Protein AF-W1XN83-F1 (afdb_monomer)

Foldseek 3Di:
DDPDDDPDPDPPDDPPPPPPPDPVFVVVVLVVLLVVCVVVVNDSVNDDKDKAALVPPPDPPDDFSAATPVRRITID

Mean predicted aligned error: 12.98 Å

pLDDT: mean 75.93, std 16.9, range [40.59, 94.31]

Secondary structure (DSSP, 8-state):
-----SSSS-------------HHHHHHHHHHHHHHHHHTT--GGG----EEEGGG---TT----EEETTTTEEE-

Organism: NCBI:txid408170

Radius of gyration: 22.72 Å; Cα contacts (8 Å, |Δi|>4): 62; chains: 1; bounding box: 63×24×57 Å

Solvent-accessible surface area (backbone atoms only — not comparable to full-atom values): 5072 Å² total; per-residue (Å²): 132,78,96,68,85,91,83,91,83,84,90,85,78,82,85,66,78,79,76,83,79,51,64,74,64,32,55,51,52,52,51,53,50,51,52,51,44,40,75,74,71,44,56,71,90,79,60,74,83,44,84,39,51,51,93,62,64,86,48,85,98,60,57,82,78,46,67,28,76,89,64,51,25,32,30,47

Structure (mmCIF, N/CA/C/O backbone):
data_AF-W1XN83-F1
#
_entry.id   AF-W1XN83-F1
#
loop_
_atom_site.group_PDB
_atom_site.id
_atom_site.type_symbol
_atom_site.label_atom_id
_atom_site.label_alt_id
_atom_site.label_comp_id
_atom_site.label_asym_id
_atom_site.label_entity_id
_atom_site.label_seq_id
_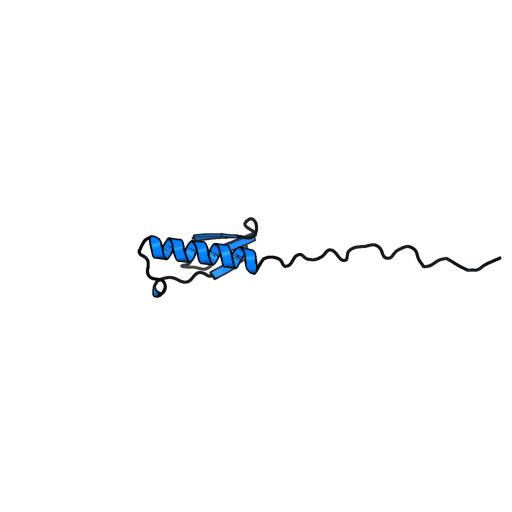atom_site.pdbx_PDB_ins_code
_atom_site.Cartn_x
_atom_site.Cartn_y
_atom_site.Cartn_z
_atom_site.occupancy
_atom_site.B_iso_or_equiv
_atom_site.auth_seq_id
_atom_site.auth_comp_id
_atom_site.auth_asym_id
_atom_site.auth_atom_id
_atom_site.pdbx_PDB_model_num
ATOM 1 N N . MET A 1 1 ? 52.385 -4.125 -42.206 1.00 40.59 1 MET A N 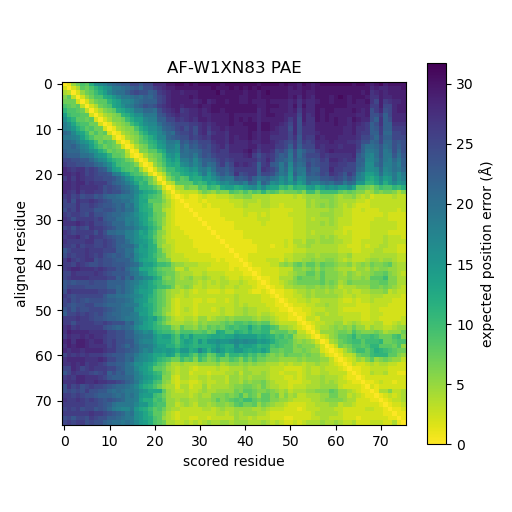1
ATOM 2 C CA . MET A 1 1 ? 51.270 -3.186 -41.944 1.00 40.59 1 MET A CA 1
ATOM 3 C C . MET A 1 1 ? 50.425 -3.794 -40.832 1.00 40.59 1 MET A C 1
ATOM 5 O O . MET A 1 1 ? 50.281 -5.007 -40.806 1.00 40.59 1 MET A O 1
ATOM 9 N N . LYS A 1 2 ? 50.051 -2.977 -39.842 1.00 43.03 2 LYS A N 1
ATOM 10 C CA . LYS A 1 2 ? 49.577 -3.369 -38.503 1.00 43.03 2 LYS A CA 1
ATOM 11 C C . LYS A 1 2 ? 48.389 -4.354 -38.531 1.00 43.03 2 LYS A C 1
ATOM 13 O O . LYS A 1 2 ? 47.344 -4.015 -39.062 1.00 43.03 2 LYS A O 1
ATOM 18 N N . LEU A 1 3 ? 48.525 -5.488 -37.831 1.00 52.66 3 LEU A N 1
ATOM 19 C CA . LEU A 1 3 ? 47.433 -6.362 -37.347 1.00 52.66 3 LEU A CA 1
ATOM 20 C C . LEU A 1 3 ? 46.748 -5.806 -36.074 1.00 52.66 3 LEU A C 1
ATOM 22 O O . LEU A 1 3 ? 46.236 -6.536 -35.235 1.00 52.66 3 LEU A O 1
ATOM 26 N N . SER A 1 4 ? 46.762 -4.490 -35.911 1.00 55.78 4 SER A N 1
ATOM 27 C CA . SER A 1 4 ? 46.125 -3.763 -34.815 1.00 55.78 4 SER A CA 1
ATOM 28 C C . SER A 1 4 ? 45.147 -2.839 -35.529 1.00 55.78 4 SER A C 1
ATOM 30 O O . SER A 1 4 ? 45.583 -2.064 -36.374 1.00 55.78 4 SER A O 1
ATOM 32 N N . THR A 1 5 ? 43.829 -2.948 -35.403 1.00 52.41 5 THR A N 1
ATOM 33 C CA . THR A 1 5 ? 43.081 -2.815 -34.154 1.00 52.41 5 THR A CA 1
ATOM 34 C C . THR A 1 5 ? 41.641 -3.262 -34.464 1.00 52.41 5 THR A C 1
ATOM 36 O O . THR A 1 5 ? 40.881 -2.488 -35.034 1.00 52.41 5 THR A O 1
ATOM 39 N N . CYS A 1 6 ? 41.263 -4.517 -34.194 1.00 49.56 6 CYS A N 1
ATOM 40 C CA . CYS A 1 6 ? 39.955 -5.064 -34.617 1.00 49.56 6 CYS A CA 1
ATOM 41 C C . CYS A 1 6 ? 38.924 -5.300 -33.498 1.00 49.56 6 CYS A C 1
ATOM 43 O O . CYS A 1 6 ? 37.847 -5.789 -33.803 1.00 49.56 6 CYS A O 1
ATOM 45 N N . CYS A 1 7 ? 39.175 -4.957 -32.227 1.00 53.84 7 CYS A N 1
ATOM 46 C CA . CYS A 1 7 ? 38.291 -5.443 -31.146 1.00 53.84 7 CYS A CA 1
ATOM 47 C C 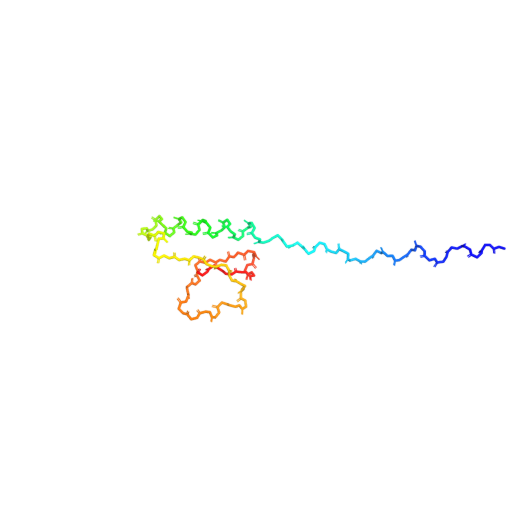. CYS A 1 7 ? 37.823 -4.426 -30.092 1.00 53.84 7 CYS A C 1
ATOM 49 O O . CYS A 1 7 ? 37.295 -4.846 -29.071 1.00 53.84 7 CYS A O 1
ATOM 51 N N . ALA A 1 8 ? 37.963 -3.113 -30.283 1.00 53.38 8 ALA A N 1
ATOM 52 C CA . ALA A 1 8 ? 37.683 -2.155 -29.197 1.00 53.38 8 ALA A CA 1
ATOM 53 C C . ALA A 1 8 ? 36.524 -1.180 -29.467 1.00 53.38 8 ALA A C 1
ATOM 55 O O . ALA A 1 8 ? 36.569 -0.043 -29.010 1.00 53.38 8 ALA A O 1
ATOM 56 N N . ALA A 1 9 ? 35.498 -1.582 -30.221 1.00 55.97 9 ALA A N 1
ATOM 57 C CA . ALA A 1 9 ? 34.394 -0.679 -30.550 1.00 55.97 9 ALA A CA 1
ATOM 58 C C . ALA A 1 9 ? 33.036 -1.384 -30.655 1.00 55.97 9 ALA A C 1
ATOM 60 O O . ALA A 1 9 ? 32.342 -1.195 -31.644 1.00 55.97 9 ALA A O 1
ATOM 61 N N . LEU A 1 10 ? 32.643 -2.203 -29.671 1.00 55.41 10 LEU A N 1
ATOM 62 C CA . LEU A 1 10 ? 31.225 -2.563 -29.515 1.00 55.41 10 LEU A CA 1
ATOM 63 C C . LEU A 1 10 ? 30.896 -3.153 -28.132 1.00 55.41 10 LEU A C 1
ATOM 65 O O . LEU A 1 10 ? 30.489 -4.299 -28.013 1.00 55.41 10 LEU A O 1
ATOM 69 N N . LEU A 1 11 ? 31.061 -2.373 -27.064 1.00 53.06 11 LEU A N 1
ATOM 70 C CA . LEU A 1 11 ? 30.428 -2.672 -25.770 1.00 53.06 11 LEU A CA 1
ATOM 71 C C . LEU A 1 11 ? 29.730 -1.411 -25.250 1.00 53.06 11 LEU A C 1
ATOM 73 O O . LEU A 1 11 ? 30.044 -0.875 -24.195 1.00 53.06 11 LEU A O 1
ATOM 77 N N . LEU A 1 12 ? 28.795 -0.911 -26.055 1.00 55.00 12 LEU A N 1
ATOM 78 C CA . LEU A 1 12 ? 27.802 0.090 -25.671 1.00 55.00 12 LEU A CA 1
ATOM 79 C C . LEU A 1 12 ? 26.429 -0.541 -25.890 1.00 55.00 12 LEU A C 1
ATOM 81 O O . LEU A 1 12 ? 25.788 -0.309 -26.909 1.00 55.00 12 LEU A O 1
ATOM 85 N N . ALA A 1 13 ? 25.997 -1.387 -24.959 1.00 56.47 13 ALA A N 1
ATOM 86 C CA . ALA A 1 13 ? 24.600 -1.783 -24.888 1.00 56.47 13 ALA A CA 1
ATOM 87 C C . ALA A 1 13 ? 24.230 -2.196 -23.458 1.00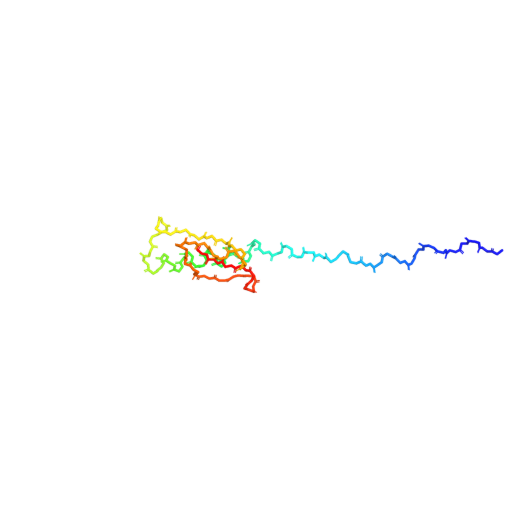 56.47 13 ALA A C 1
ATOM 89 O O . ALA A 1 13 ? 24.591 -3.270 -22.991 1.00 56.47 13 ALA A O 1
ATOM 90 N N . LEU A 1 14 ? 23.439 -1.326 -22.824 1.00 54.66 14 LEU A N 1
ATOM 91 C CA . LEU A 1 14 ? 22.364 -1.706 -21.905 1.00 54.66 14 LEU A CA 1
ATOM 92 C C . LEU A 1 14 ? 22.777 -2.165 -20.499 1.00 54.66 14 LEU A C 1
ATOM 94 O O . LEU A 1 14 ? 22.289 -3.168 -19.994 1.00 54.66 14 LEU A O 1
ATOM 98 N N . ALA A 1 15 ? 23.548 -1.342 -19.792 1.00 53.03 15 ALA A N 1
ATOM 99 C CA . ALA A 1 15 ? 23.296 -1.183 -18.360 1.00 53.03 15 ALA A CA 1
ATOM 100 C C . ALA A 1 15 ? 22.240 -0.083 -18.194 1.00 53.03 15 ALA A C 1
ATOM 102 O O . ALA A 1 15 ? 22.540 1.038 -17.785 1.00 53.03 15 ALA A O 1
ATOM 103 N N . SER A 1 16 ? 21.001 -0.375 -18.599 1.00 54.78 16 SER A N 1
ATOM 104 C CA . SER A 1 16 ? 19.868 0.429 -18.153 1.00 54.78 16 SER A CA 1
ATOM 105 C C . SER A 1 16 ? 19.867 0.348 -16.629 1.00 54.78 16 SER A C 1
ATOM 107 O O . SER A 1 16 ? 19.858 -0.771 -16.106 1.00 54.78 16 SER A O 1
ATOM 109 N N . PRO A 1 17 ? 19.891 1.466 -15.887 1.00 50.66 17 PRO A N 1
ATOM 110 C CA . PRO A 1 17 ? 19.539 1.391 -14.488 1.00 50.66 17 PRO A CA 1
ATOM 111 C C . PRO A 1 17 ? 18.105 0.866 -14.464 1.00 50.66 17 PRO A C 1
ATOM 113 O O . PRO A 1 17 ? 17.178 1.552 -14.895 1.00 50.66 17 PRO A O 1
ATOM 116 N N . VAL A 1 18 ? 17.916 -0.377 -14.016 1.00 54.06 18 VAL A N 1
ATOM 117 C CA . VAL A 1 18 ? 16.630 -0.772 -13.453 1.00 54.06 18 VAL A CA 1
ATOM 118 C C . VAL A 1 18 ? 16.464 0.184 -12.286 1.00 54.06 18 VAL A C 1
ATOM 120 O O . VAL A 1 18 ? 17.089 0.030 -11.238 1.00 54.06 18 VAL A O 1
ATOM 123 N N . VAL A 1 19 ? 15.719 1.257 -12.527 1.00 49.97 19 VAL A N 1
ATOM 124 C CA . VAL A 1 19 ? 15.292 2.194 -11.503 1.00 49.97 19 VAL A CA 1
ATOM 125 C C . VAL A 1 19 ? 14.339 1.401 -10.617 1.00 49.97 19 VAL A C 1
ATOM 127 O O . VAL A 1 19 ? 13.126 1.432 -10.780 1.00 49.97 19 VAL A O 1
ATOM 130 N N . LEU A 1 20 ? 14.908 0.656 -9.671 1.00 49.06 20 LEU A N 1
ATOM 131 C CA . LEU A 1 20 ? 14.230 0.168 -8.476 1.00 49.06 20 LEU A CA 1
ATOM 132 C C . LEU A 1 20 ? 13.986 1.372 -7.548 1.00 49.06 20 LEU A C 1
ATOM 134 O O . LEU A 1 20 ? 14.407 1.386 -6.398 1.00 49.06 20 LEU A O 1
ATOM 138 N N . ALA A 1 21 ? 13.362 2.434 -8.062 1.00 51.38 21 ALA A N 1
ATOM 139 C CA . ALA A 1 21 ? 12.888 3.552 -7.259 1.00 51.38 21 ALA A CA 1
ATOM 140 C C . ALA A 1 21 ? 11.383 3.393 -7.066 1.00 51.38 21 ALA A C 1
ATOM 142 O O . ALA A 1 21 ? 10.583 4.076 -7.697 1.00 51.38 21 ALA A O 1
ATOM 143 N N . ALA A 1 22 ? 10.997 2.458 -6.207 1.00 51.22 22 ALA A N 1
ATOM 144 C CA . ALA A 1 22 ? 9.625 2.388 -5.726 1.00 51.22 22 ALA A CA 1
ATOM 145 C C . ALA A 1 22 ? 9.421 1.975 -4.256 1.00 51.22 22 ALA A C 1
ATOM 147 O O . ALA A 1 22 ? 8.253 1.931 -3.882 1.00 51.22 22 ALA A O 1
ATOM 148 N N . PRO A 1 23 ? 10.437 1.760 -3.384 1.00 55.75 23 PRO A N 1
ATOM 149 C CA . PRO A 1 23 ? 10.122 1.743 -1.959 1.00 55.75 23 PRO A CA 1
ATOM 150 C C . PRO A 1 23 ? 9.638 3.143 -1.532 1.00 55.75 23 PRO A C 1
ATOM 152 O O . PRO A 1 23 ? 8.455 3.353 -1.258 1.00 55.75 23 PRO A O 1
ATOM 155 N N . GLY A 1 24 ? 10.504 4.158 -1.654 1.00 64.56 24 GLY A N 1
ATOM 156 C CA . GLY A 1 24 ? 10.265 5.470 -1.035 1.00 64.56 24 GLY A CA 1
ATOM 157 C C . GLY A 1 24 ? 9.016 6.229 -1.501 1.00 64.56 24 GLY A C 1
ATOM 158 O O . GLY A 1 24 ? 8.435 6.998 -0.735 1.00 64.56 24 GLY A O 1
ATOM 159 N N . SER A 1 25 ? 8.584 6.051 -2.753 1.00 79.00 25 SER A N 1
ATOM 160 C CA . SER A 1 25 ? 7.394 6.733 -3.278 1.00 79.00 25 SER A CA 1
ATOM 161 C C . SER A 1 25 ? 6.100 6.078 -2.797 1.00 79.00 25 SER A C 1
ATOM 163 O O . SER A 1 25 ? 5.168 6.791 -2.432 1.00 79.00 25 SER A O 1
ATOM 165 N N . CYS A 1 26 ? 6.047 4.747 -2.746 1.00 85.94 26 CYS A N 1
ATOM 166 C CA . CYS A 1 26 ? 4.883 4.004 -2.273 1.00 85.94 26 CYS A CA 1
ATOM 167 C C . CYS A 1 26 ? 4.707 4.110 -0.757 1.00 85.94 26 CYS A C 1
ATOM 169 O O . CYS A 1 26 ? 3.594 4.353 -0.297 1.00 85.94 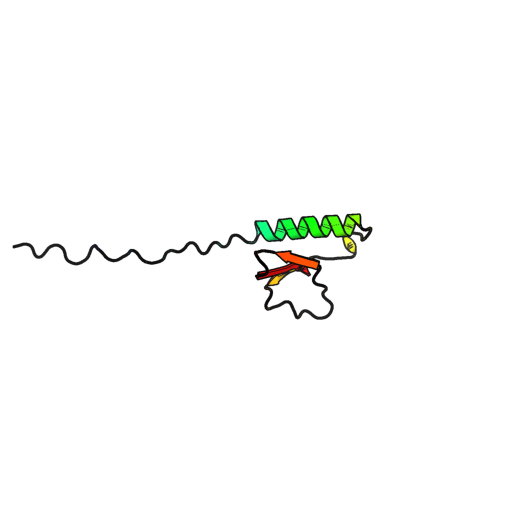26 CYS A O 1
ATOM 171 N N . GLU A 1 27 ? 5.793 4.033 0.010 1.00 88.31 27 GLU A N 1
ATOM 172 C CA . GLU A 1 27 ? 5.765 4.175 1.475 1.00 88.31 27 GLU A CA 1
ATOM 173 C C . GLU A 1 27 ? 5.234 5.549 1.904 1.00 88.31 27 GLU A C 1
ATOM 175 O O . GLU A 1 27 ? 4.473 5.677 2.866 1.00 88.31 27 GLU A O 1
ATOM 180 N N . ARG A 1 28 ? 5.566 6.601 1.147 1.00 88.62 28 ARG A N 1
ATOM 181 C CA . ARG A 1 28 ? 5.050 7.944 1.420 1.00 88.62 28 ARG A CA 1
ATOM 182 C C . ARG A 1 28 ? 3.550 8.065 1.147 1.00 88.62 28 ARG A C 1
ATOM 184 O O . ARG A 1 28 ? 2.852 8.700 1.933 1.00 88.62 28 ARG A O 1
ATOM 191 N N . ILE A 1 29 ? 3.055 7.458 0.067 1.00 90.44 29 ILE A N 1
ATOM 192 C CA . ILE A 1 29 ? 1.616 7.420 -0.238 1.00 90.44 29 ILE A CA 1
ATOM 193 C C . ILE A 1 29 ? 0.871 6.572 0.801 1.00 90.44 29 ILE A C 1
ATOM 195 O O . ILE A 1 29 ? -0.178 6.987 1.281 1.00 90.44 29 ILE A O 1
ATOM 199 N N . GLN A 1 30 ? 1.435 5.435 1.212 1.00 89.56 30 GLN A N 1
ATOM 200 C CA . GLN A 1 30 ? 0.891 4.593 2.280 1.00 89.56 30 GLN A CA 1
ATOM 201 C C . GLN A 1 30 ? 0.752 5.376 3.593 1.00 89.56 30 GLN A C 1
ATOM 203 O O . GLN A 1 30 ? -0.298 5.330 4.232 1.00 89.56 30 GLN A O 1
ATOM 208 N N . SER A 1 31 ? 1.777 6.142 3.977 1.00 90.75 31 SER A N 1
ATOM 209 C CA . SER A 1 31 ? 1.724 6.991 5.171 1.00 90.75 31 SER A CA 1
ATOM 210 C C . SER A 1 31 ? 0.653 8.087 5.061 1.00 90.75 31 SER A C 1
ATOM 212 O O . SER A 1 31 ? -0.106 8.275 6.010 1.00 90.75 31 SER A O 1
ATOM 214 N N . ASP A 1 32 ? 0.523 8.756 3.906 1.00 92.44 32 ASP A N 1
ATOM 215 C CA . ASP A 1 32 ? -0.539 9.753 3.670 1.00 92.44 32 ASP A CA 1
ATOM 216 C C . ASP A 1 32 ? -1.940 9.133 3.791 1.00 92.44 32 ASP A C 1
ATOM 218 O O . ASP A 1 32 ? -2.815 9.694 4.452 1.00 92.44 32 ASP A O 1
ATOM 222 N N . ILE A 1 33 ? -2.143 7.941 3.222 1.00 92.50 33 ILE A N 1
ATOM 223 C CA . ILE A 1 33 ? -3.404 7.197 3.327 1.00 92.50 33 ILE A CA 1
ATOM 224 C C . ILE A 1 33 ? -3.686 6.819 4.782 1.00 92.50 33 ILE A C 1
ATOM 226 O O . ILE A 1 33 ? -4.795 7.057 5.254 1.00 92.50 33 ILE A O 1
ATOM 230 N N . SER A 1 34 ? -2.699 6.301 5.518 1.00 91.88 34 SER A N 1
ATOM 231 C CA . SER A 1 34 ? -2.859 5.964 6.939 1.00 91.88 34 SER A CA 1
ATOM 232 C C . SER A 1 34 ? -3.295 7.181 7.753 1.00 91.88 34 SER A C 1
ATOM 234 O O . SER A 1 34 ? -4.297 7.135 8.466 1.00 91.88 34 SER A O 1
ATOM 236 N N . GLN A 1 35 ? -2.620 8.318 7.566 1.00 94.25 35 GLN A N 1
ATOM 237 C CA . GLN A 1 35 ? -2.994 9.565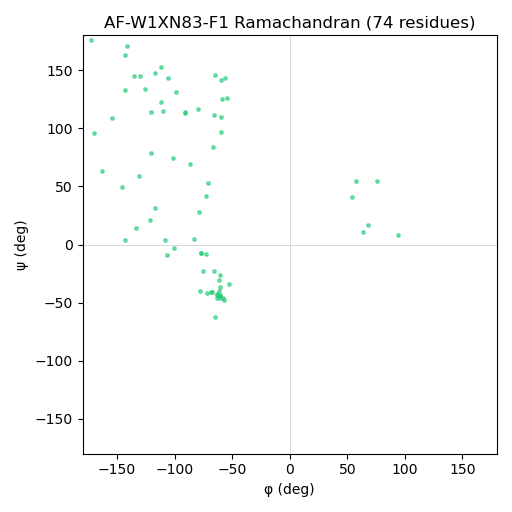 8.230 1.00 94.25 35 GLN A CA 1
ATOM 238 C C . GLN A 1 35 ? -4.402 10.024 7.841 1.00 94.25 35 GLN A C 1
ATOM 240 O O . GLN A 1 35 ? -5.160 10.467 8.702 1.00 94.25 35 GLN A O 1
ATOM 245 N N . ARG A 1 36 ? -4.802 9.888 6.571 1.00 93.12 36 ARG A N 1
ATOM 246 C CA . ARG A 1 36 ? -6.181 10.180 6.147 1.00 93.12 36 ARG A CA 1
ATOM 247 C C . ARG A 1 36 ? -7.192 9.260 6.817 1.00 93.12 36 ARG A C 1
ATOM 249 O O . ARG A 1 36 ? -8.225 9.755 7.256 1.00 93.12 36 ARG A O 1
ATOM 256 N N . ILE A 1 37 ? -6.923 7.961 6.906 1.00 92.50 37 ILE A N 1
ATOM 257 C CA . ILE A 1 37 ? -7.806 6.988 7.561 1.00 92.50 37 ILE A CA 1
ATOM 258 C C . ILE A 1 37 ? -7.982 7.359 9.045 1.00 92.50 37 ILE A C 1
ATOM 260 O O . ILE A 1 37 ? -9.114 7.489 9.515 1.00 92.50 37 ILE A O 1
ATOM 264 N N . I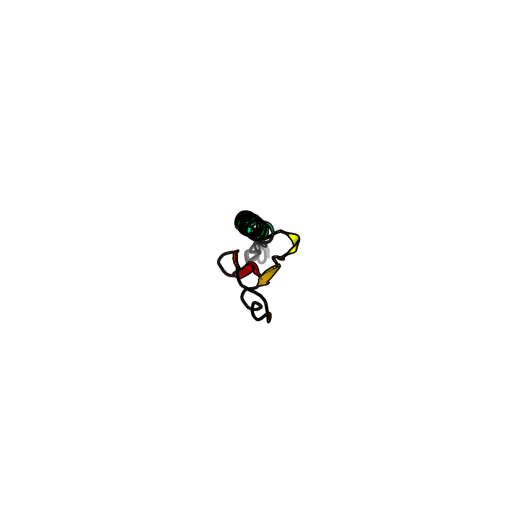LE A 1 38 ? -6.882 7.673 9.736 1.00 94.00 38 ILE A N 1
ATOM 265 C CA . ILE A 1 38 ? -6.887 8.142 11.131 1.00 94.00 38 ILE A CA 1
ATOM 266 C C . ILE A 1 38 ? -7.678 9.441 11.290 1.00 94.00 38 ILE A C 1
ATOM 268 O O . ILE A 1 38 ? -8.523 9.551 12.179 1.00 94.00 38 ILE A O 1
ATOM 272 N N . ASN A 1 39 ? -7.480 10.402 10.388 1.00 94.31 39 ASN A N 1
ATOM 273 C CA . ASN A 1 39 ? -8.205 11.673 10.401 1.00 94.31 39 ASN A CA 1
ATOM 274 C C . ASN A 1 39 ? -9.710 11.517 10.128 1.00 94.31 39 ASN A C 1
ATOM 276 O O . ASN A 1 39 ? -10.490 12.372 10.541 1.00 94.31 39 ASN A O 1
ATOM 280 N N . ASN A 1 40 ? -10.134 10.433 9.471 1.00 92.62 40 ASN A N 1
ATOM 281 C CA . ASN A 1 40 ? -11.548 10.082 9.306 1.00 92.62 40 ASN A CA 1
ATOM 282 C C . ASN A 1 40 ? -12.127 9.335 10.526 1.00 92.62 40 ASN A C 1
ATOM 284 O O . ASN A 1 40 ? -13.289 8.934 10.502 1.00 92.62 40 ASN A O 1
ATOM 288 N N . GLY A 1 41 ? -11.349 9.174 11.603 1.00 91.75 41 GLY A N 1
ATOM 289 C CA . GLY A 1 41 ? -11.795 8.597 12.873 1.00 91.75 41 GLY A CA 1
ATOM 290 C C . GLY A 1 41 ? -11.542 7.096 13.020 1.00 91.75 41 GLY A C 1
ATOM 291 O O . GLY A 1 41 ? -12.005 6.503 13.993 1.00 91.75 41 GLY A O 1
ATOM 292 N N . VAL A 1 42 ? -10.813 6.477 12.089 1.00 93.62 42 VAL A N 1
ATOM 293 C CA . VAL A 1 42 ? -10.456 5.055 12.154 1.00 93.62 42 VAL A CA 1
ATOM 294 C C . VAL A 1 42 ? -9.113 4.912 12.888 1.00 93.62 42 VAL A C 1
ATOM 296 O O . VAL A 1 42 ? -8.097 5.388 12.389 1.00 93.62 42 VAL A O 1
ATOM 299 N N . PRO A 1 43 ? -9.052 4.293 14.078 1.00 90.69 43 PRO A N 1
ATOM 300 C CA . PRO A 1 43 ? -7.808 4.201 14.841 1.00 90.69 43 PRO A CA 1
AT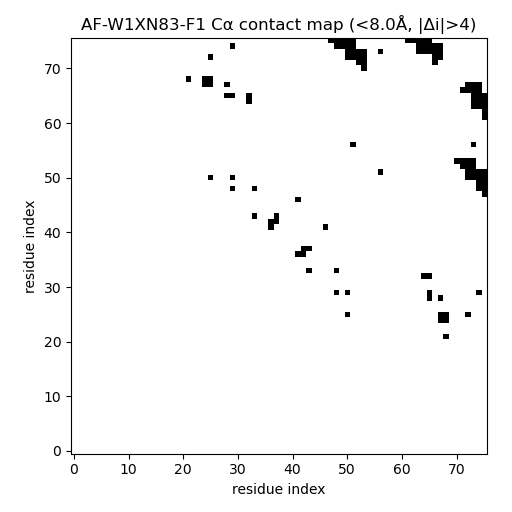OM 301 C C . PRO A 1 43 ? -6.755 3.353 14.115 1.00 90.69 43 PRO A C 1
ATOM 303 O O . PRO A 1 43 ? -7.096 2.355 13.486 1.00 90.69 43 PRO A O 1
ATOM 306 N N . GLU A 1 44 ? -5.473 3.703 14.254 1.00 87.44 44 GLU A N 1
ATOM 307 C CA . GLU A 1 44 ? -4.351 3.008 13.590 1.00 87.44 44 GLU A CA 1
ATOM 308 C C . GLU A 1 44 ? -4.349 1.490 13.840 1.00 87.44 44 GLU A C 1
ATOM 310 O O . GLU A 1 44 ? -4.049 0.709 12.950 1.00 87.44 44 GLU A O 1
ATOM 315 N N . SER A 1 45 ? -4.776 1.051 15.025 1.00 89.50 45 SER A N 1
ATOM 316 C CA . SER A 1 45 ? -4.856 -0.368 15.390 1.00 89.50 45 SER A CA 1
ATOM 317 C C . SER A 1 45 ? -5.992 -1.147 14.718 1.00 89.50 45 SER A C 1
ATOM 319 O O . SER A 1 45 ? -6.073 -2.362 14.886 1.00 89.50 45 SER A O 1
ATOM 321 N N . SER A 1 46 ? -6.895 -0.470 14.006 1.00 89.62 46 SER A N 1
ATOM 322 C CA . SER A 1 46 ? -8.060 -1.088 13.356 1.00 89.62 46 SER A CA 1
ATOM 323 C C . SER A 1 46 ? -7.882 -1.333 11.859 1.00 89.62 46 SER A C 1
ATOM 325 O O . SER A 1 46 ? -8.768 -1.915 11.237 1.00 89.62 46 SER A O 1
ATOM 327 N N . PHE A 1 47 ? -6.752 -0.923 11.282 1.00 89.44 47 PHE A N 1
ATOM 328 C CA . PHE A 1 47 ? -6.424 -1.183 9.886 1.00 89.44 47 PHE A CA 1
ATOM 329 C C . PHE A 1 47 ? -4.930 -1.467 9.725 1.00 89.44 47 PHE A C 1
ATOM 331 O O . PHE A 1 47 ? -4.114 -1.200 10.602 1.00 89.44 47 PHE A O 1
ATOM 338 N N . THR A 1 48 ? -4.546 -2.043 8.596 1.00 89.06 48 THR A N 1
ATOM 339 C CA . THR A 1 48 ? -3.143 -2.230 8.230 1.00 89.06 48 THR A CA 1
ATOM 340 C C . THR A 1 48 ? -3.041 -2.029 6.739 1.00 89.06 48 THR A C 1
ATOM 342 O O . THR A 1 48 ? -3.853 -2.575 6.006 1.00 89.06 48 THR A O 1
ATOM 345 N N . LEU A 1 49 ? -2.060 -1.234 6.316 1.00 89.62 49 LEU A N 1
ATOM 346 C CA . LEU A 1 49 ? -1.825 -0.977 4.906 1.00 89.62 49 LEU A CA 1
ATOM 347 C C . LEU A 1 49 ? -0.698 -1.868 4.397 1.00 89.62 49 LEU A C 1
ATOM 349 O O . LEU A 1 49 ? 0.374 -1.887 5.004 1.00 89.62 49 LEU A O 1
ATOM 353 N N . SER A 1 50 ? -0.904 -2.538 3.272 1.00 86.81 50 SER A N 1
ATOM 354 C CA . SER A 1 50 ? 0.091 -3.369 2.599 1.00 86.81 50 SER A CA 1
ATOM 355 C C . SER A 1 50 ? 0.251 -2.942 1.144 1.00 86.81 50 SER A C 1
ATOM 357 O O . SER A 1 50 ? -0.729 -2.735 0.432 1.00 86.81 50 SER A O 1
ATOM 359 N N . ILE A 1 51 ? 1.498 -2.803 0.692 1.00 87.88 51 ILE A N 1
ATOM 360 C CA . ILE A 1 51 ? 1.809 -2.486 -0.704 1.00 87.88 51 ILE A CA 1
ATOM 361 C C . ILE A 1 51 ? 1.971 -3.807 -1.450 1.00 87.88 51 ILE A C 1
ATOM 363 O O . ILE A 1 51 ? 2.931 -4.541 -1.210 1.00 87.88 51 ILE A O 1
ATOM 367 N N . VAL A 1 52 ? 1.057 -4.093 -2.372 1.00 87.88 52 VAL A N 1
ATOM 368 C CA . VAL A 1 52 ? 1.128 -5.277 -3.233 1.00 87.88 52 VAL A CA 1
ATOM 369 C C . VAL A 1 52 ? 1.258 -4.874 -4.702 1.00 87.88 52 VAL A C 1
ATOM 371 O O . VAL A 1 52 ? 0.712 -3.848 -5.116 1.00 87.88 52 VAL A O 1
ATOM 374 N N . PRO A 1 53 ? 1.956 -5.662 -5.528 1.00 86.75 53 PRO A N 1
ATOM 375 C CA . PRO A 1 53 ? 1.915 -5.513 -6.978 1.00 86.75 53 PRO A CA 1
ATOM 376 C C . PRO A 1 53 ? 0.481 -5.603 -7.528 1.00 86.75 53 PRO A C 1
ATOM 378 O O . PRO A 1 53 ? -0.341 -6.370 -7.030 1.00 86.75 53 PRO A O 1
ATOM 381 N N . ASN A 1 54 ? 0.164 -4.811 -8.555 1.00 83.44 54 ASN A N 1
ATOM 382 C CA . ASN A 1 54 ? -1.185 -4.700 -9.127 1.00 83.44 54 ASN A CA 1
ATOM 383 C C . ASN A 1 54 ? -1.731 -6.026 -9.694 1.00 83.44 54 ASN A C 1
ATOM 385 O O . ASN A 1 54 ? -2.942 -6.225 -9.730 1.00 83.44 54 ASN A O 1
ATOM 389 N N . ASP A 1 55 ? -0.847 -6.926 -10.113 1.00 82.25 55 ASP A N 1
ATOM 390 C CA . ASP A 1 55 ? -1.154 -8.279 -10.587 1.00 82.25 55 ASP A CA 1
ATOM 391 C C . ASP A 1 55 ? -1.463 -9.279 -9.455 1.00 82.25 55 ASP A C 1
ATOM 393 O O . ASP A 1 55 ? -1.875 -10.401 -9.733 1.00 82.25 55 ASP A O 1
ATOM 397 N N . GLN A 1 56 ? -1.287 -8.882 -8.189 1.00 71.62 56 GLN A N 1
ATOM 398 C CA . GLN A 1 56 ? -1.449 -9.721 -6.991 1.00 71.62 56 GLN A CA 1
ATOM 399 C C . GLN A 1 56 ? -2.509 -9.176 -6.019 1.00 71.62 56 GLN A C 1
ATOM 401 O O . GLN A 1 56 ? -2.517 -9.498 -4.832 1.00 71.62 56 GLN A O 1
ATOM 406 N N . VAL A 1 57 ? -3.414 -8.334 -6.519 1.00 70.50 57 VAL A N 1
ATOM 407 C CA . VAL A 1 57 ? -4.451 -7.643 -5.730 1.00 70.50 57 VAL A CA 1
ATOM 408 C C . VAL A 1 57 ? -5.625 -8.549 -5.355 1.00 70.50 57 VAL A C 1
ATOM 410 O O . VAL A 1 57 ? -6.460 -8.159 -4.546 1.00 70.50 57 VAL A O 1
ATOM 413 N N . ASP A 1 58 ? -5.681 -9.772 -5.878 1.00 69.50 58 ASP A N 1
ATOM 414 C CA . ASP A 1 58 ? -6.722 -10.763 -5.579 1.00 69.50 58 ASP A CA 1
ATOM 415 C C . ASP A 1 58 ? -6.588 -11.374 -4.166 1.00 69.50 58 ASP A C 1
ATOM 417 O O . ASP A 1 58 ? -6.742 -12.582 -3.973 1.00 69.50 58 ASP A O 1
ATOM 421 N N . GLN A 1 59 ? -6.282 -10.555 -3.154 1.00 69.06 59 GLN A N 1
ATOM 422 C CA . GLN A 1 59 ? -6.349 -10.976 -1.762 1.00 69.06 59 GLN A CA 1
ATOM 423 C C . GLN A 1 59 ? -7.810 -10.922 -1.287 1.00 69.06 59 GLN A C 1
ATOM 425 O O . GLN A 1 59 ? -8.401 -9.833 -1.265 1.00 69.06 59 GLN A O 1
ATOM 430 N N . PRO A 1 60 ? -8.412 -12.070 -0.911 1.00 65.06 60 PRO A N 1
ATOM 431 C CA . PRO A 1 60 ? -9.755 -12.083 -0.345 1.00 65.06 60 PRO A CA 1
ATOM 432 C C . PRO A 1 60 ? -9.772 -11.243 0.937 1.00 65.06 60 PRO A C 1
ATOM 434 O O . PRO A 1 60 ? -8.807 -11.244 1.696 1.00 65.06 60 PRO A O 1
ATOM 437 N N . ASP A 1 61 ? -10.860 -10.501 1.140 1.00 76.56 61 ASP A N 1
ATOM 438 C CA . ASP A 1 61 ? -11.093 -9.647 2.315 1.00 76.56 61 ASP A CA 1
ATOM 439 C C . ASP A 1 61 ? -10.182 -8.407 2.448 1.00 76.56 61 ASP A C 1
ATOM 441 O O . ASP A 1 61 ? -10.136 -7.783 3.507 1.00 76.56 61 ASP A O 1
ATOM 445 N N . SER A 1 62 ? -9.501 -8.000 1.371 1.00 81.50 62 SER A N 1
ATOM 446 C CA . SER A 1 62 ? -8.697 -6.769 1.330 1.00 81.50 62 SER A CA 1
ATOM 447 C C . SER A 1 62 ? -9.375 -5.661 0.512 1.00 81.50 62 SER A C 1
ATOM 449 O O . SER A 1 62 ? -10.027 -5.925 -0.503 1.00 81.50 62 SER A O 1
ATOM 451 N N . GLN A 1 63 ? -9.245 -4.403 0.949 1.00 85.75 63 GLN A N 1
ATOM 452 C CA . GLN A 1 63 ? -9.828 -3.253 0.257 1.00 85.75 63 GLN A CA 1
ATOM 453 C C . GLN A 1 63 ? -8.731 -2.383 -0.345 1.00 85.75 63 GLN A C 1
ATOM 455 O O . GLN A 1 63 ? -7.913 -1.823 0.365 1.00 85.75 63 GLN A O 1
ATOM 460 N N . VAL A 1 64 ? -8.780 -2.169 -1.660 1.00 88.50 64 VAL A N 1
ATOM 461 C CA . VAL A 1 64 ? -7.892 -1.204 -2.318 1.00 88.50 64 VAL A CA 1
ATOM 462 C C . VAL A 1 64 ? -8.234 0.209 -1.842 1.00 88.50 64 VAL A C 1
ATOM 464 O O . VAL A 1 64 ? -9.288 0.749 -2.186 1.00 88.50 64 VAL A O 1
ATOM 467 N N . VAL A 1 65 ? -7.325 0.821 -1.086 1.00 88.50 65 VAL A N 1
ATOM 468 C CA . 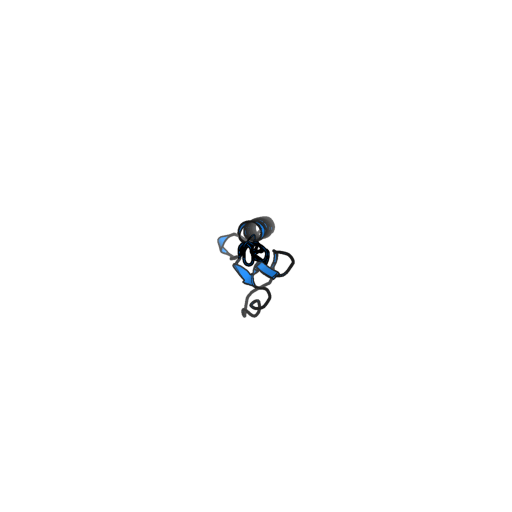VAL A 1 65 ? -7.445 2.202 -0.588 1.00 88.50 65 VAL A CA 1
ATOM 469 C C . VAL A 1 65 ? -6.524 3.179 -1.320 1.00 88.50 65 VAL A C 1
ATOM 471 O O . VAL A 1 65 ? -6.653 4.393 -1.154 1.00 88.50 65 VAL A O 1
ATOM 474 N N . GLY A 1 66 ? -5.616 2.682 -2.165 1.00 88.94 66 GLY A N 1
ATOM 475 C CA . GLY A 1 66 ? -4.766 3.532 -2.992 1.00 88.94 66 GLY A CA 1
ATOM 476 C C . GLY A 1 66 ? -3.925 2.790 -4.023 1.00 88.94 66 GLY A C 1
ATOM 477 O O . GLY A 1 66 ? -3.897 1.563 -4.083 1.00 88.94 66 GLY A O 1
ATOM 478 N N . HIS A 1 67 ? -3.221 3.575 -4.833 1.00 90.81 67 HIS A N 1
ATOM 479 C CA . HIS A 1 67 ? -2.326 3.115 -5.890 1.00 90.81 67 HIS A CA 1
ATOM 480 C C . HIS A 1 67 ? -1.028 3.924 -5.841 1.00 90.81 67 HIS A C 1
ATOM 482 O O . HIS A 1 67 ? -1.044 5.116 -5.525 1.00 90.81 67 HIS A O 1
ATOM 488 N N . CYS A 1 68 ? 0.101 3.295 -6.154 1.00 88.56 68 CYS A N 1
ATOM 489 C CA . CYS A 1 68 ? 1.399 3.962 -6.208 1.00 88.56 68 CYS A CA 1
ATOM 490 C C . CYS A 1 68 ? 2.245 3.447 -7.383 1.00 88.56 68 CYS A C 1
ATOM 492 O O . CYS A 1 68 ? 1.875 2.501 -8.079 1.00 88.56 68 CYS A O 1
ATOM 494 N N . ALA A 1 69 ? 3.372 4.121 -7.637 1.00 86.00 69 ALA A N 1
ATOM 495 C CA . ALA A 1 69 ? 4.285 3.809 -8.740 1.00 86.00 69 ALA A CA 1
ATOM 496 C C . ALA A 1 69 ? 3.609 3.768 -10.136 1.00 86.00 69 ALA A C 1
ATOM 498 O O . ALA A 1 69 ? 3.934 2.926 -10.967 1.00 86.00 69 ALA A O 1
ATOM 499 N N . ASN A 1 70 ? 2.692 4.703 -10.423 1.00 84.56 70 ASN A N 1
ATOM 500 C CA . ASN A 1 70 ? 1.892 4.731 -11.663 1.00 84.56 70 ASN A CA 1
ATOM 501 C C . ASN A 1 70 ? 1.075 3.441 -11.859 1.00 84.56 70 ASN A C 1
ATOM 503 O O . ASN A 1 70 ? 1.221 2.754 -12.866 1.00 84.56 70 ASN A O 1
ATOM 507 N N . ASP A 1 71 ? 0.272 3.083 -10.856 1.00 82.94 71 ASP A N 1
ATOM 508 C CA . ASP A 1 71 ? -0.648 1.936 -10.885 1.00 82.94 71 ASP A CA 1
ATOM 509 C C . ASP A 1 71 ? 0.010 0.550 -11.018 1.00 82.94 71 ASP A C 1
ATOM 511 O O . ASP A 1 71 ? -0.686 -0.451 -11.182 1.00 82.94 71 ASP A O 1
ATOM 515 N N . THR A 1 72 ? 1.337 0.444 -10.885 1.00 86.12 72 THR A N 1
ATOM 516 C CA . THR A 1 72 ? 2.005 -0.870 -10.800 1.00 86.12 72 THR A CA 1
ATOM 517 C C . THR A 1 72 ? 1.832 -1.535 -9.444 1.00 86.12 72 THR A C 1
ATOM 519 O O . THR A 1 72 ? 1.942 -2.756 -9.364 1.00 86.12 72 THR A O 1
ATOM 522 N N . HIS A 1 73 ? 1.552 -0.766 -8.391 1.00 87.88 73 HIS A N 1
ATOM 523 C CA . HIS A 1 73 ? 1.315 -1.280 -7.046 1.00 87.88 73 HIS A CA 1
ATOM 524 C C . HIS A 1 73 ? 0.026 -0.696 -6.472 1.00 87.88 73 HIS A C 1
ATOM 526 O O . HIS A 1 73 ? -0.304 0.472 -6.708 1.00 87.88 73 HIS A O 1
ATOM 532 N N . LYS A 1 74 ? -0.686 -1.505 -5.692 1.00 89.06 74 LYS A N 1
ATOM 533 C CA . LYS A 1 74 ? -1.856 -1.097 -4.918 1.00 89.06 74 LYS A CA 1
ATOM 534 C C . LYS A 1 74 ? -1.554 -1.137 -3.431 1.00 89.06 74 LYS A C 1
ATOM 536 O O . LYS A 1 74 ? -0.701 -1.893 -2.976 1.00 89.06 74 LYS A O 1
ATOM 541 N N . ILE A 1 75 ? -2.271 -0.301 -2.699 1.00 88.62 75 ILE A N 1
ATOM 542 C CA . ILE A 1 75 ? -2.230 -0.226 -1.246 1.00 88.62 75 ILE A CA 1
ATOM 543 C C . ILE A 1 75 ? -3.568 -0.768 -0.760 1.00 88.62 75 ILE A C 1
ATOM 545 O O . ILE A 1 75 ? -4.614 -0.194 -1.086 1.00 88.62 75 ILE A O 1
ATOM 549 N N . LEU A 1 76 ? -3.504 -1.900 -0.065 1.00 88.31 76 LEU A N 1
ATOM 550 C CA . LEU A 1 76 ? -4.636 -2.627 0.508 1.00 88.31 76 LEU A CA 1
ATOM 551 C C . LEU A 1 76 ? -4.667 -2.454 2.022 1.00 88.31 76 LEU A C 1
ATOM 553 O O . LEU A 1 76 ? -3.552 -2.345 2.577 1.00 88.31 76 LEU A O 1
#

Sequence (76 aa):
MKLSTCCAALLLALASPVVLAAPGSCERIQSDISQRIINNGVPESSFTLSIVPNDQVDQPDSQVVGHCANDTHKIL

InterPro domains:
  IPR010595 Protein of unknown function DUF1161 [PF06649] (26-75)